Protein AF-A0A0C1K352-F1 (afdb_monomer_lite)

Foldseek 3Di:
DDDPCVVVVHDPVVVVVCVVCVVVVNNDDDDDPPDDDDPDPVVVVVVVVD

Secondary structure (DSSP, 8-state):
---HHHHHTS-HHHHHH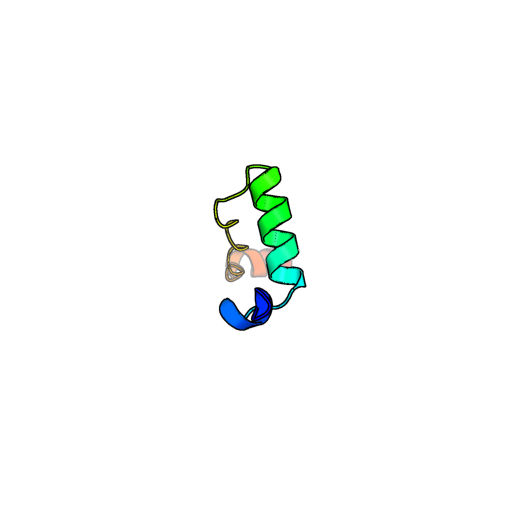HHHHHHTT--SPPPPPPPPPPPPHHHHHHHH--

Structure (mmCIF, N/CA/C/O backbone):
data_AF-A0A0C1K352-F1
#
_entry.id   AF-A0A0C1K352-F1
#
loop_
_atom_site.group_PDB
_atom_site.id
_atom_site.type_symbol
_atom_site.label_atom_id
_atom_site.label_alt_id
_atom_site.label_comp_id
_atom_site.label_asym_id
_atom_site.label_entity_id
_atom_site.label_seq_id
_atom_site.pdbx_PDB_ins_code
_atom_site.Cartn_x
_atom_site.Cartn_y
_atom_site.Cartn_z
_atom_site.occupancy
_atom_site.B_iso_or_equiv
_atom_site.auth_seq_id
_atom_site.auth_comp_id
_atom_site.auth_asym_id
_atom_site.auth_atom_id
_atom_site.pdbx_PDB_model_num
ATOM 1 N N . MET A 1 1 ? -22.707 -7.874 8.746 1.00 79.88 1 MET A N 1
ATOM 2 C CA . MET A 1 1 ? -21.945 -6.767 8.119 1.00 79.88 1 MET A CA 1
ATOM 3 C C . MET A 1 1 ? -20.659 -7.329 7.548 1.00 79.88 1 MET A C 1
ATOM 5 O O . MET A 1 1 ? -19.948 -8.013 8.274 1.00 79.88 1 MET A O 1
ATOM 9 N N . ALA A 1 2 ? -20.379 -7.085 6.268 1.00 81.75 2 ALA A N 1
ATOM 10 C CA . ALA A 1 2 ? -19.095 -7.465 5.687 1.00 81.75 2 ALA A CA 1
ATOM 11 C C . ALA A 1 2 ? -17.974 -6.568 6.258 1.00 81.75 2 ALA A C 1
ATOM 13 O O . ALA A 1 2 ? -18.198 -5.364 6.423 1.00 81.75 2 ALA A O 1
ATOM 14 N N . PRO A 1 3 ? -16.781 -7.107 6.569 1.00 90.44 3 PRO A N 1
ATOM 15 C CA . PRO A 1 3 ? -15.651 -6.300 7.019 1.00 90.44 3 PRO A CA 1
ATOM 16 C C . PRO A 1 3 ? -15.263 -5.260 5.965 1.00 90.44 3 PRO A C 1
ATOM 18 O O . PRO A 1 3 ? -15.255 -5.559 4.772 1.00 90.44 3 PRO A O 1
ATOM 21 N N . ALA A 1 4 ? -14.860 -4.059 6.388 1.00 89.06 4 ALA A N 1
ATOM 22 C CA . ALA A 1 4 ? -14.442 -3.001 5.463 1.00 89.06 4 ALA A CA 1
ATOM 23 C C . ALA A 1 4 ? -13.302 -3.451 4.525 1.00 89.06 4 ALA A C 1
ATOM 25 O O . ALA A 1 4 ? -13.295 -3.101 3.351 1.00 89.06 4 ALA A O 1
ATOM 26 N N . SER A 1 5 ? -12.372 -4.281 5.005 1.00 91.06 5 SER A N 1
ATOM 27 C CA . SER A 1 5 ? -11.313 -4.880 4.178 1.00 91.06 5 SER A CA 1
ATOM 28 C C . SER A 1 5 ? -11.854 -5.716 3.018 1.00 91.06 5 SER A C 1
ATOM 30 O O . SER A 1 5 ? -11.287 -5.682 1.931 1.00 91.06 5 SER A O 1
ATOM 32 N N . HIS A 1 6 ? -12.964 -6.423 3.235 1.00 94.00 6 HIS A N 1
ATOM 33 C CA . HIS A 1 6 ? -13.631 -7.226 2.215 1.00 94.00 6 HIS A CA 1
ATOM 34 C C . HIS A 1 6 ? -14.356 -6.337 1.197 1.00 94.00 6 HIS A C 1
ATOM 36 O O . HIS A 1 6 ? -14.223 -6.549 -0.001 1.00 94.00 6 HIS A O 1
ATOM 42 N N . VAL A 1 7 ? -15.062 -5.300 1.662 1.00 94.75 7 VAL A N 1
ATOM 43 C CA . VAL A 1 7 ? -15.778 -4.350 0.789 1.00 94.75 7 VAL A CA 1
ATOM 44 C C . VAL A 1 7 ? -14.815 -3.565 -0.105 1.00 94.75 7 VAL A C 1
ATOM 46 O O . VAL A 1 7 ? -15.072 -3.390 -1.290 1.00 94.75 7 VAL A O 1
ATOM 49 N N . PHE A 1 8 ? -13.696 -3.100 0.453 1.00 90.88 8 PHE A N 1
ATOM 50 C CA . PHE A 1 8 ? -12.710 -2.300 -0.277 1.00 90.88 8 PHE A CA 1
ATOM 51 C C . PHE A 1 8 ? -11.641 -3.139 -0.991 1.00 90.88 8 PHE A C 1
ATOM 53 O O . PHE A 1 8 ? -10.804 -2.567 -1.685 1.00 90.88 8 PHE A O 1
ATOM 60 N N . GLY A 1 9 ? -11.621 -4.464 -0.810 1.00 95.94 9 GLY A N 1
ATOM 61 C CA . GLY A 1 9 ? -10.613 -5.341 -1.414 1.00 95.94 9 GLY A CA 1
ATOM 62 C C . GLY A 1 9 ? -9.176 -5.029 -0.974 1.00 95.94 9 GLY A C 1
ATOM 63 O O . GLY A 1 9 ? -8.233 -5.221 -1.738 1.00 95.94 9 GLY A O 1
ATOM 64 N N . VAL A 1 10 ? -8.986 -4.509 0.243 1.00 95.06 10 VAL A N 1
ATOM 65 C CA . VAL A 1 10 ? -7.666 -4.133 0.775 1.00 95.06 10 VAL A CA 1
ATOM 66 C C . VAL A 1 10 ? -7.421 -4.748 2.142 1.00 95.06 10 VAL A C 1
ATOM 68 O O . VAL A 1 10 ? -8.338 -5.091 2.883 1.00 95.06 10 VAL A O 1
ATOM 71 N N . THR A 1 11 ? -6.151 -4.833 2.529 1.00 96.50 11 THR A N 1
ATOM 72 C CA . THR A 1 11 ? -5.795 -5.303 3.870 1.00 96.50 11 THR A CA 1
ATOM 73 C C . THR A 1 11 ? -6.292 -4.345 4.959 1.00 96.50 11 THR A C 1
ATOM 75 O O . THR A 1 11 ? -6.346 -3.125 4.772 1.00 96.50 11 THR A O 1
ATOM 78 N N . VAL A 1 12 ? -6.565 -4.888 6.149 1.00 94.94 12 VAL A N 1
ATOM 79 C CA . VAL A 1 12 ? -6.904 -4.094 7.346 1.00 94.94 12 VAL A CA 1
ATOM 80 C C . VAL A 1 12 ? -5.813 -3.059 7.647 1.00 94.94 12 VAL A C 1
ATOM 82 O O . VAL A 1 12 ? -6.108 -1.919 7.989 1.00 94.94 12 VAL A O 1
ATOM 85 N N . ARG A 1 13 ? -4.540 -3.411 7.431 1.00 96.06 13 ARG A N 1
ATOM 86 C CA . ARG A 1 13 ? -3.405 -2.500 7.625 1.00 96.06 13 ARG A CA 1
ATOM 87 C C . ARG A 1 13 ? -3.468 -1.282 6.699 1.00 96.06 13 ARG A C 1
ATOM 89 O O . ARG A 1 13 ? -3.168 -0.173 7.139 1.00 96.06 13 ARG A O 1
ATOM 96 N N . THR A 1 14 ? -3.878 -1.465 5.443 1.00 94.31 14 THR A N 1
ATOM 97 C CA . THR A 1 14 ? -4.081 -0.362 4.490 1.00 94.31 14 THR A CA 1
ATOM 98 C C . THR A 1 14 ? -5.162 0.596 4.986 1.00 94.31 14 THR A C 1
ATOM 100 O O . THR A 1 14 ? -4.936 1.806 5.010 1.00 94.31 14 THR A O 1
ATOM 103 N N . LEU A 1 15 ? -6.287 0.058 5.464 1.00 94.44 15 LEU A N 1
ATOM 104 C CA . LEU A 1 15 ? -7.378 0.849 6.041 1.0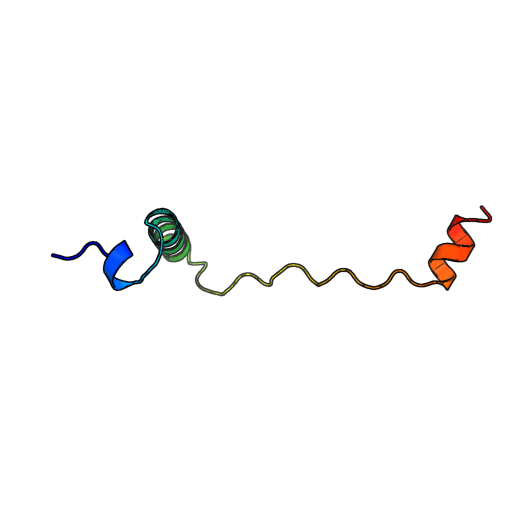0 94.44 15 LEU A CA 1
ATOM 105 C C . LEU A 1 15 ? -6.916 1.653 7.261 1.00 94.44 15 LEU A C 1
ATOM 107 O O . LEU A 1 15 ? -7.125 2.865 7.317 1.00 94.44 15 LEU A O 1
ATOM 111 N N . THR A 1 16 ? -6.212 1.020 8.201 1.00 94.31 16 THR A N 1
ATOM 112 C CA . THR A 1 16 ? -5.673 1.698 9.390 1.00 94.31 16 THR A CA 1
ATOM 113 C C . THR A 1 16 ? -4.705 2.821 9.014 1.00 94.31 16 THR A C 1
ATOM 115 O O . THR A 1 16 ? -4.775 3.921 9.568 1.00 94.31 16 THR A O 1
ATOM 118 N N . ASN A 1 17 ? -3.833 2.587 8.028 1.00 93.00 17 ASN A N 1
ATOM 119 C CA . ASN A 1 17 ? -2.914 3.606 7.521 1.00 93.00 17 ASN A CA 1
ATOM 120 C C . ASN A 1 17 ? -3.659 4.798 6.904 1.00 93.00 17 ASN A C 1
ATOM 122 O O . ASN A 1 17 ? -3.278 5.944 7.141 1.00 93.00 17 ASN A O 1
ATOM 126 N N . TRP A 1 18 ? -4.724 4.558 6.136 1.00 91.25 18 TRP A N 1
ATOM 127 C CA . TRP A 1 18 ? -5.544 5.627 5.563 1.00 91.25 18 TRP A CA 1
ATOM 128 C C . TRP A 1 18 ? -6.274 6.438 6.634 1.00 91.25 18 TRP A C 1
ATOM 130 O O . TRP A 1 18 ? -6.244 7.667 6.580 1.00 91.25 18 TRP A O 1
ATOM 140 N N . ILE A 1 19 ? -6.847 5.786 7.650 1.00 92.56 19 ILE A N 1
ATOM 141 C CA . ILE A 1 19 ? -7.495 6.466 8.783 1.00 92.56 19 ILE A CA 1
ATOM 142 C C . ILE A 1 19 ? -6.489 7.355 9.524 1.00 92.56 19 ILE A C 1
ATOM 144 O O . ILE A 1 19 ? -6.782 8.517 9.808 1.00 92.56 19 ILE A O 1
ATOM 148 N N . LYS A 1 20 ? -5.279 6.844 9.791 1.00 93.94 20 LYS A N 1
ATOM 149 C CA . LYS A 1 20 ? -4.205 7.619 10.429 1.00 93.94 20 LYS A CA 1
ATOM 150 C C . LYS A 1 20 ? -3.830 8.851 9.601 1.00 93.94 20 LYS A C 1
ATOM 152 O O . LYS A 1 20 ? -3.754 9.948 10.145 1.00 93.94 20 LYS A O 1
ATOM 157 N N . ARG A 1 21 ? -3.662 8.692 8.284 1.00 91.31 21 ARG A N 1
ATOM 158 C CA . ARG A 1 21 ? -3.349 9.801 7.365 1.00 91.31 21 ARG A CA 1
ATOM 159 C C . ARG A 1 21 ? -4.462 10.842 7.293 1.00 91.31 21 ARG A C 1
ATOM 161 O O . ARG A 1 21 ? -4.159 12.030 7.281 1.00 91.31 21 ARG A O 1
ATOM 168 N N . LYS A 1 22 ? -5.729 10.411 7.294 1.00 91.44 22 LYS A N 1
ATOM 169 C CA . LYS A 1 22 ? -6.893 11.309 7.332 1.00 91.44 22 LYS A CA 1
ATOM 170 C C . LYS A 1 22 ? -6.9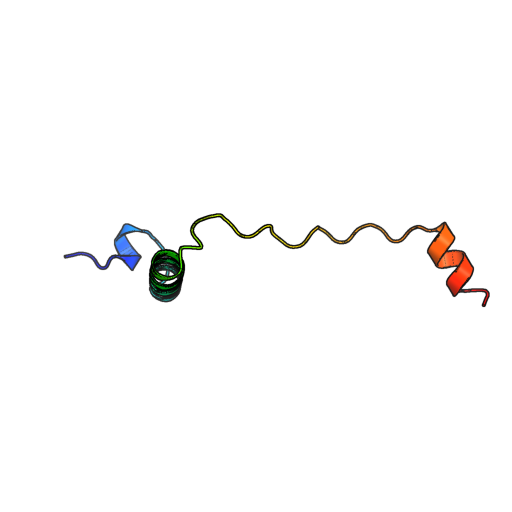01 12.156 8.604 1.00 91.44 22 LYS A C 1
ATOM 172 O O . LYS A 1 22 ? -7.063 13.365 8.503 1.00 91.44 22 LYS A O 1
ATOM 177 N N . LYS A 1 23 ? -6.649 11.554 9.774 1.00 92.00 23 LYS A N 1
ATOM 178 C CA . LYS A 1 23 ? -6.532 12.287 11.052 1.00 92.00 23 LYS A CA 1
ATOM 179 C C . LYS A 1 23 ? -5.397 13.318 11.050 1.00 92.00 23 LYS A C 1
ATOM 181 O O . LYS A 1 23 ? -5.510 14.340 11.706 1.00 92.00 23 LYS A O 1
ATOM 186 N N . GLN A 1 24 ? -4.321 13.052 10.312 1.00 91.06 24 GLN A N 1
ATOM 187 C CA . GLN A 1 24 ? -3.165 13.945 10.190 1.00 91.06 24 GLN A CA 1
ATOM 188 C C . GLN A 1 24 ? -3.298 14.989 9.063 1.00 91.06 24 GLN A C 1
ATOM 190 O O . GLN A 1 24 ? -2.374 15.764 8.851 1.00 91.06 24 GLN A O 1
ATOM 195 N N . GLY A 1 25 ? -4.391 14.986 8.290 1.00 87.88 25 GLY A N 1
ATOM 196 C CA . GLY A 1 25 ? -4.572 15.885 7.140 1.00 87.88 25 GLY A CA 1
ATOM 197 C C . GLY A 1 25 ? -3.757 15.522 5.885 1.00 87.88 25 GLY A C 1
ATOM 198 O O . GLY A 1 25 ? -3.861 16.198 4.864 1.00 87.88 25 GLY A O 1
ATOM 199 N N . TYR A 1 26 ? -2.985 14.428 5.892 1.00 82.50 26 TYR A N 1
ATOM 200 C CA . TYR A 1 26 ? -2.133 14.002 4.770 1.00 82.50 26 TYR A CA 1
ATOM 201 C C . TYR A 1 26 ? -2.892 13.164 3.731 1.00 82.50 26 TYR A C 1
ATOM 203 O O . TYR A 1 26 ? -2.583 11.984 3.511 1.00 82.50 26 TYR A O 1
ATOM 211 N N . LEU A 1 27 ? -3.885 13.772 3.084 1.00 77.38 27 LEU A N 1
ATOM 212 C CA . LEU A 1 27 ? -4.765 13.105 2.116 1.00 77.38 27 LEU A CA 1
ATOM 213 C C . LEU A 1 27 ? -4.150 12.975 0.717 1.00 77.38 27 LEU A C 1
ATOM 215 O O . LEU A 1 27 ? -4.415 11.995 0.022 1.00 77.38 27 LEU A O 1
ATOM 219 N N . ALA A 1 28 ? -3.286 13.912 0.320 1.00 81.69 28 ALA A N 1
ATOM 220 C CA . ALA A 1 28 ? -2.662 13.886 -0.998 1.00 81.69 28 ALA A CA 1
ATOM 221 C C . ALA A 1 28 ? -1.746 12.654 -1.167 1.00 81.69 28 ALA A C 1
ATOM 223 O O . ALA A 1 28 ? -1.016 12.290 -0.235 1.00 81.69 28 ALA A O 1
ATOM 224 N N . PRO A 1 29 ? -1.733 11.989 -2.336 1.00 80.50 29 PRO A N 1
ATOM 225 C CA . PRO A 1 29 ? -0.748 10.957 -2.633 1.00 80.50 29 PRO A CA 1
ATOM 226 C C . PRO A 1 29 ? 0.668 11.511 -2.451 1.00 80.50 29 PRO A C 1
ATOM 228 O O . PRO A 1 29 ? 1.013 12.562 -2.989 1.00 80.50 29 PRO A O 1
ATOM 231 N N . LYS A 1 30 ? 1.513 10.807 -1.690 1.00 81.75 30 LYS A N 1
ATOM 232 C CA . LYS A 1 30 ? 2.928 11.175 -1.600 1.00 81.75 30 LYS A CA 1
ATOM 233 C C . LYS A 1 30 ? 3.550 10.956 -2.979 1.00 81.75 30 LYS A C 1
ATOM 235 O O . LYS A 1 30 ? 3.341 9.890 -3.565 1.00 81.75 30 LYS A O 1
ATOM 240 N N . LYS A 1 31 ? 4.324 11.926 -3.482 1.00 83.19 31 LYS A N 1
ATOM 241 C CA . LYS A 1 31 ? 5.126 11.716 -4.695 1.00 83.19 31 LYS A CA 1
ATOM 242 C C . LYS A 1 31 ? 5.963 10.452 -4.494 1.00 83.19 31 LYS A C 1
ATOM 244 O O . LYS A 1 31 ? 6.659 10.316 -3.483 1.00 83.19 31 LYS A O 1
ATOM 249 N N . ARG A 1 32 ? 5.848 9.505 -5.427 1.00 83.69 32 ARG A N 1
ATOM 250 C CA . ARG A 1 32 ? 6.740 8.343 -5.457 1.00 83.69 32 ARG A CA 1
ATOM 251 C C . ARG A 1 32 ? 8.167 8.858 -5.636 1.00 83.69 32 ARG A C 1
ATOM 253 O O . ARG A 1 32 ? 8.363 9.935 -6.204 1.00 83.69 32 ARG A O 1
ATOM 260 N N . ARG A 1 33 ? 9.154 8.119 -5.118 1.00 85.50 33 ARG A N 1
ATOM 261 C CA . ARG A 1 33 ? 10.555 8.440 -5.413 1.00 85.50 33 ARG A CA 1
ATOM 262 C C . ARG A 1 33 ? 10.708 8.517 -6.928 1.00 85.50 33 ARG A C 1
ATOM 264 O O . ARG A 1 33 ? 10.115 7.706 -7.640 1.00 85.50 33 ARG A O 1
ATOM 271 N N . GLN A 1 34 ? 11.456 9.514 -7.382 1.00 83.25 34 GLN A N 1
ATOM 272 C CA . GLN A 1 34 ? 11.818 9.612 -8.786 1.00 83.25 34 GLN A CA 1
ATOM 273 C C . GLN A 1 34 ? 12.478 8.298 -9.204 1.00 83.25 34 GLN A C 1
ATOM 275 O O . GLN A 1 34 ? 13.239 7.714 -8.423 1.00 83.25 34 GLN A O 1
ATOM 280 N N . SER A 1 35 ? 12.153 7.827 -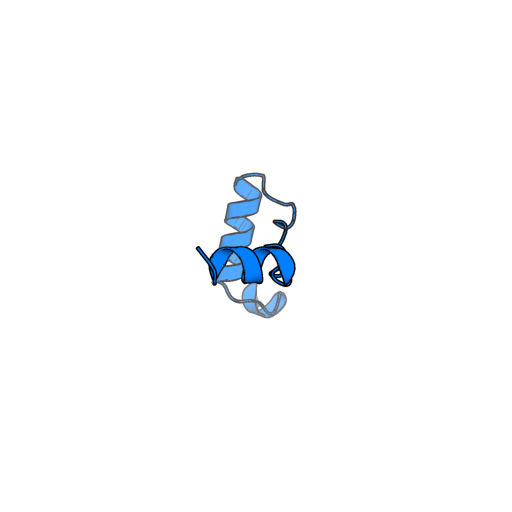10.407 1.00 82.38 35 SER A N 1
ATOM 281 C CA . SER A 1 35 ? 12.894 6.724 -11.008 1.00 82.38 35 SER A CA 1
ATOM 282 C C . SER A 1 35 ? 14.383 7.072 -10.978 1.00 82.38 35 SER A C 1
ATOM 284 O O . SER A 1 35 ? 14.717 8.244 -11.188 1.00 82.38 35 SER A O 1
ATOM 286 N N . PRO A 1 36 ? 15.272 6.101 -10.709 1.00 81.44 36 PRO A N 1
ATOM 287 C CA . PRO A 1 36 ? 16.701 6.331 -10.839 1.00 81.44 36 PRO A CA 1
ATOM 288 C C . PRO A 1 36 ? 16.978 6.961 -12.204 1.00 81.44 36 PRO A C 1
ATOM 290 O O . PRO A 1 36 ? 16.494 6.465 -13.224 1.00 81.44 36 PRO A O 1
ATOM 293 N N . SER A 1 37 ? 17.704 8.075 -12.228 1.00 81.12 37 SER A N 1
ATOM 294 C CA . SER A 1 37 ? 18.202 8.611 -13.487 1.00 81.12 37 SER A CA 1
ATOM 295 C C . SER A 1 37 ? 19.360 7.742 -13.968 1.00 81.12 37 SER A C 1
ATOM 297 O O . SER A 1 37 ? 20.124 7.194 -13.169 1.00 81.12 37 SER A O 1
ATOM 299 N N . LYS A 1 38 ? 19.495 7.605 -15.290 1.00 84.38 38 LYS A N 1
ATOM 300 C CA . LYS A 1 38 ? 20.696 7.012 -15.879 1.00 84.38 38 LYS A CA 1
ATOM 301 C C . LYS A 1 38 ? 21.892 7.858 -15.435 1.00 84.38 38 LYS A C 1
ATOM 303 O O . LYS A 1 38 ? 21.840 9.083 -15.545 1.00 84.38 38 LYS A O 1
ATOM 308 N N . ILE A 1 39 ? 22.934 7.216 -14.907 1.00 81.44 39 ILE A N 1
ATOM 309 C CA . ILE A 1 39 ? 24.186 7.912 -14.603 1.00 81.44 39 ILE A CA 1
ATOM 310 C C . ILE A 1 39 ? 24.721 8.491 -15.914 1.00 81.44 39 ILE A C 1
ATOM 312 O O . ILE A 1 39 ? 24.778 7.791 -16.926 1.00 81.44 39 ILE A O 1
ATOM 316 N N . ASP A 1 40 ? 25.074 9.772 -15.884 1.00 81.31 40 ASP A N 1
ATOM 317 C CA . ASP A 1 40 ? 25.743 10.440 -16.992 1.00 81.31 40 ASP A CA 1
ATOM 318 C C . ASP A 1 40 ? 27.088 9.747 -17.267 1.00 81.31 40 ASP A C 1
ATOM 320 O O . ASP A 1 40 ? 27.924 9.613 -16.368 1.00 81.31 40 ASP A O 1
ATOM 324 N N . SER A 1 41 ? 27.277 9.282 -18.503 1.00 78.50 41 SER A N 1
ATOM 325 C CA . SER A 1 41 ? 28.489 8.586 -18.936 1.00 78.50 41 SER A CA 1
ATOM 326 C C . SER A 1 41 ? 29.735 9.448 -18.78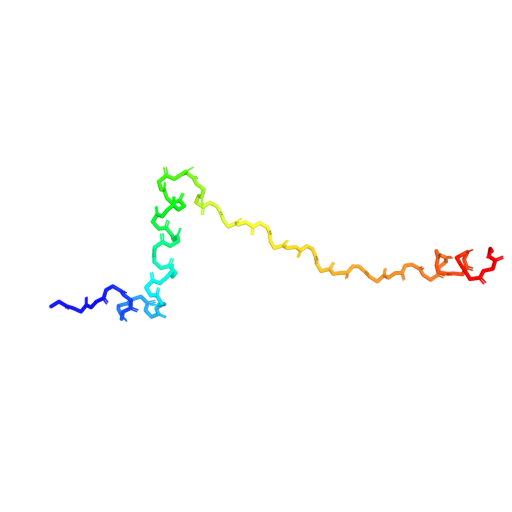7 1.00 78.50 41 SER A C 1
ATOM 328 O O . SER A 1 41 ? 30.802 8.916 -18.489 1.00 78.50 41 SER A O 1
ATOM 330 N N . GLU A 1 42 ? 29.609 10.766 -18.934 1.00 79.31 42 GLU A N 1
ATOM 331 C CA . GLU A 1 42 ? 30.735 11.680 -18.763 1.00 79.31 42 GLU A CA 1
ATOM 332 C C . GLU A 1 42 ? 31.130 11.770 -17.290 1.00 79.31 42 GLU A C 1
ATOM 334 O O . GLU A 1 42 ? 32.299 11.606 -16.946 1.00 79.31 42 GLU A O 1
ATOM 339 N N . LYS A 1 43 ? 30.146 11.875 -16.389 1.00 77.25 43 LYS A N 1
ATOM 340 C CA . LYS A 1 43 ? 30.377 11.812 -14.938 1.00 77.25 43 LYS A CA 1
ATOM 341 C C . LYS A 1 43 ? 30.999 10.480 -14.501 1.00 77.25 43 LYS A C 1
ATOM 343 O O . LYS A 1 43 ? 31.768 10.447 -13.544 1.00 77.25 43 LYS A O 1
ATOM 348 N N . LEU A 1 44 ? 30.676 9.385 -15.189 1.00 78.25 44 LEU A N 1
ATOM 349 C CA . LEU A 1 44 ? 31.244 8.067 -14.908 1.00 78.25 44 LEU A CA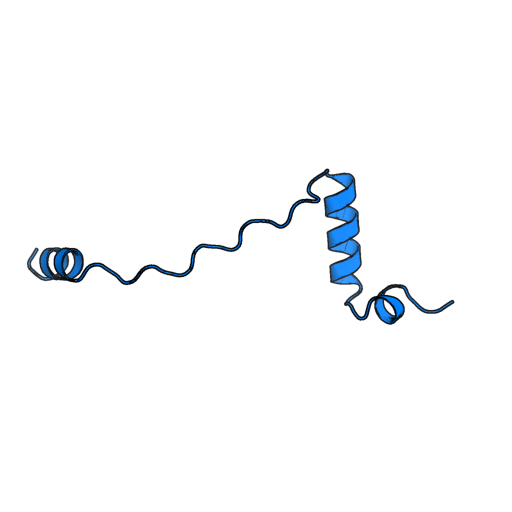 1
ATOM 350 C C . LEU A 1 44 ? 32.729 7.985 -15.301 1.00 78.25 44 LEU A C 1
ATOM 352 O O . LEU A 1 44 ? 33.519 7.448 -14.532 1.00 78.25 44 LEU A O 1
ATOM 356 N N . LYS A 1 45 ? 33.122 8.563 -16.444 1.00 77.38 45 LYS A N 1
ATOM 357 C CA . LYS A 1 45 ? 34.523 8.595 -16.901 1.00 77.38 45 LYS A CA 1
ATOM 358 C C . LYS A 1 45 ? 35.432 9.377 -15.952 1.00 77.38 45 LYS A C 1
ATOM 360 O O . LYS A 1 45 ? 36.513 8.896 -15.630 1.00 77.38 45 LYS A O 1
ATOM 365 N N . TRP A 1 46 ? 34.983 10.532 -15.456 1.00 74.69 46 TRP A N 1
ATOM 366 C CA . TRP A 1 46 ? 35.759 11.334 -14.499 1.00 74.69 46 TRP A CA 1
ATOM 367 C C . TRP A 1 46 ? 36.046 10.594 -13.185 1.00 74.69 46 TRP A C 1
ATOM 369 O O . TRP A 1 46 ? 37.123 10.749 -12.625 1.00 74.69 46 TRP A O 1
ATOM 379 N N . ASN A 1 47 ? 35.123 9.744 -12.725 1.00 64.19 47 ASN A N 1
ATOM 380 C CA . ASN A 1 47 ? 35.292 8.967 -11.492 1.00 64.19 47 ASN A CA 1
ATOM 381 C C . ASN A 1 47 ? 36.164 7.706 -11.657 1.00 64.19 47 ASN A C 1
ATOM 383 O O . ASN A 1 47 ? 36.508 7.084 -10.658 1.00 64.19 47 ASN A O 1
ATOM 387 N N . LEU A 1 48 ? 36.462 7.290 -12.892 1.00 62.91 48 LEU A N 1
ATOM 388 C CA . LEU A 1 48 ? 37.272 6.102 -13.203 1.00 62.91 48 LEU A CA 1
ATOM 389 C C . LEU A 1 48 ? 38.745 6.436 -13.477 1.00 62.91 48 LEU A C 1
ATOM 391 O O . LEU A 1 48 ? 39.581 5.538 -13.451 1.00 62.91 48 LEU A O 1
ATOM 395 N N . HIS A 1 49 ? 39.052 7.706 -13.746 1.00 59.38 49 HIS A N 1
ATOM 396 C CA . HIS A 1 49 ? 40.398 8.189 -14.065 1.00 59.38 49 HIS A CA 1
ATOM 397 C C . HIS A 1 49 ? 40.993 9.120 -12.992 1.00 59.38 49 HIS A C 1
ATOM 399 O O . HIS A 1 49 ? 42.031 9.731 -13.244 1.00 59.38 49 HIS A O 1
ATOM 405 N N . GLY A 1 50 ? 40.337 9.244 -11.832 1.00 53.75 50 GLY A N 1
ATOM 406 C CA . GLY A 1 50 ? 40.820 9.995 -10.668 1.00 53.75 50 GLY A CA 1
ATOM 407 C C . GLY A 1 50 ? 41.486 9.107 -9.630 1.00 53.75 50 GLY A C 1
ATOM 408 O O . GLY A 1 50 ? 41.001 7.968 -9.447 1.00 53.75 50 GLY A O 1
#

Radius of gyration: 21.43 Å; chains: 1; bounding box: 63×23×30 Å

Sequence (50 aa):
MAPASHVFGVTVRTLTNWIKRKKQGYLAPKKRRQSPSKIDSEKLKWNLHG

pLDDT: mean 84.7, std 9.65, range [53.75, 96.5]